Protein AF-A0A2A5RZY7-F1 (afdb_monomer_lite)

pLDDT: mean 92.15, std 7.13, range [59.44, 97.88]

Structure (mmCIF, N/CA/C/O backbone):
data_AF-A0A2A5RZY7-F1
#
_entry.id   AF-A0A2A5RZY7-F1
#
loop_
_atom_site.group_PDB
_atom_site.id
_atom_site.type_symbol
_atom_site.label_atom_id
_atom_site.label_alt_id
_atom_site.label_comp_id
_atom_site.label_asym_id
_atom_site.label_entity_id
_atom_site.label_seq_id
_atom_site.pdbx_PDB_ins_code
_atom_site.Cartn_x
_atom_site.Cartn_y
_atom_site.Cartn_z
_atom_site.occupancy
_atom_site.B_iso_or_equiv
_atom_site.auth_seq_id
_atom_site.auth_comp_id
_atom_site.auth_asym_id
_atom_site.auth_atom_id
_atom_site.pdbx_PDB_model_num
ATOM 1 N N . MET A 1 1 ? -24.611 0.624 14.754 1.00 59.44 1 MET A N 1
ATOM 2 C CA . MET A 1 1 ? -24.189 1.790 13.946 1.00 59.44 1 MET A CA 1
ATOM 3 C C . MET A 1 1 ? -22.667 1.964 13.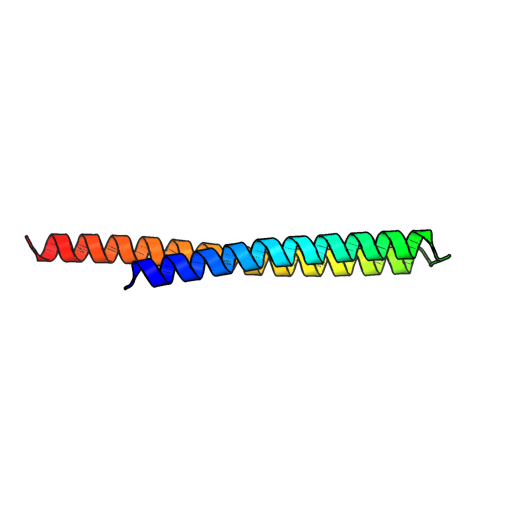936 1.00 59.44 1 MET A C 1
ATOM 5 O O . MET A 1 1 ? -22.127 2.113 12.856 1.00 59.44 1 MET A O 1
ATOM 9 N N . ILE A 1 2 ? -21.960 1.850 15.073 1.00 61.62 2 ILE A N 1
ATOM 10 C CA . ILE A 1 2 ? -20.479 1.910 15.115 1.00 61.62 2 ILE A CA 1
ATOM 11 C C . ILE A 1 2 ? -19.808 0.679 14.464 1.00 61.62 2 ILE A C 1
ATOM 13 O O . ILE A 1 2 ? -18.858 0.847 13.708 1.00 61.62 2 ILE A O 1
ATOM 17 N N . CYS A 1 3 ? -20.334 -0.539 14.671 1.00 71.75 3 CYS A N 1
ATOM 18 C CA . CYS A 1 3 ? -19.770 -1.753 14.053 1.00 71.75 3 CYS A CA 1
ATOM 19 C C . CYS A 1 3 ? -19.839 -1.726 12.518 1.00 71.75 3 CYS A C 1
ATOM 21 O O . CYS A 1 3 ? -18.853 -2.018 11.860 1.00 71.75 3 CYS A O 1
ATOM 23 N N . GLN A 1 4 ? -20.960 -1.256 11.962 1.00 82.94 4 GLN A N 1
ATOM 24 C CA . GLN A 1 4 ? -21.148 -1.139 10.513 1.00 82.94 4 GLN A CA 1
ATOM 25 C C . GLN A 1 4 ? -20.122 -0.197 9.863 1.00 82.94 4 GLN A C 1
ATOM 27 O O . GLN A 1 4 ? -19.674 -0.435 8.749 1.00 82.94 4 GLN A O 1
ATOM 32 N N . GLN A 1 5 ? -19.747 0.888 10.550 1.00 85.25 5 GLN A N 1
ATOM 33 C CA . GLN A 1 5 ? -18.747 1.819 10.029 1.00 85.25 5 GLN A CA 1
ATOM 34 C C . GLN A 1 5 ? -17.349 1.192 10.020 1.00 85.25 5 GLN A C 1
ATOM 36 O O . GLN A 1 5 ? -16.612 1.389 9.062 1.00 85.25 5 GLN A O 1
ATOM 41 N N . LEU A 1 6 ? -16.995 0.426 11.057 1.00 87.19 6 LEU A N 1
ATOM 42 C CA . LEU A 1 6 ? -15.725 -0.301 11.094 1.00 87.19 6 LEU A CA 1
ATOM 43 C C . LEU A 1 6 ? -15.646 -1.378 10.011 1.00 87.19 6 LEU A C 1
ATOM 45 O O . LEU A 1 6 ? -14.614 -1.487 9.360 1.00 87.19 6 LEU A O 1
ATOM 49 N N . GLU A 1 7 ? -16.730 -2.121 9.792 1.00 89.00 7 GLU A N 1
ATOM 50 C CA . GLU A 1 7 ? -16.828 -3.114 8.714 1.00 89.00 7 GLU A CA 1
ATOM 51 C C . GLU A 1 7 ? -16.632 -2.457 7.339 1.00 89.00 7 GLU A C 1
ATOM 53 O O . GLU A 1 7 ? -15.811 -2.907 6.543 1.00 89.00 7 GLU A O 1
ATOM 58 N N . ASN A 1 8 ? -17.311 -1.332 7.088 1.00 91.81 8 ASN A N 1
ATOM 59 C CA . ASN A 1 8 ? -17.156 -0.579 5.842 1.00 91.81 8 ASN A CA 1
ATOM 60 C C . ASN A 1 8 ? -15.726 -0.042 5.658 1.00 91.81 8 ASN A C 1
ATOM 62 O O . ASN A 1 8 ? -15.171 -0.127 4.562 1.00 91.81 8 ASN A O 1
ATOM 66 N N . ASP A 1 9 ? -15.126 0.518 6.713 1.00 91.25 9 ASP A N 1
ATOM 67 C CA . ASP A 1 9 ? -13.754 1.029 6.672 1.00 91.25 9 ASP A CA 1
ATOM 68 C C . ASP A 1 9 ? -12.749 -0.121 6.411 1.00 91.25 9 ASP A C 1
ATOM 70 O O . ASP A 1 9 ? -11.806 0.041 5.633 1.00 91.25 9 ASP A O 1
ATOM 74 N N . GLU A 1 10 ? -12.957 -1.302 7.006 1.00 92.81 10 GLU A N 1
ATOM 75 C CA . GLU A 1 10 ? -12.134 -2.497 6.768 1.00 92.81 10 GLU A CA 1
ATOM 76 C C . GLU A 1 10 ? -12.244 -2.987 5.317 1.00 92.81 10 GLU A C 1
ATOM 78 O O . GLU A 1 10 ? -11.228 -3.275 4.672 1.00 92.81 10 GLU A O 1
ATOM 83 N N . ASP A 1 11 ? -13.458 -3.044 4.773 1.00 95.06 11 ASP A N 1
ATOM 84 C CA . ASP A 1 11 ? -13.696 -3.448 3.387 1.00 95.06 11 ASP A CA 1
ATOM 85 C C . ASP A 1 11 ? -13.072 -2.472 2.385 1.00 95.06 11 ASP A C 1
ATOM 87 O O . ASP A 1 11 ? -12.495 -2.899 1.376 1.00 95.06 11 ASP A O 1
ATOM 91 N N . LEU A 1 12 ? -13.107 -1.169 2.683 1.00 93.81 12 LEU A N 1
ATOM 92 C CA . LEU A 1 12 ? -12.406 -0.151 1.903 1.00 93.81 12 LEU A CA 1
ATOM 93 C C . LEU A 1 12 ? -10.895 -0.395 1.900 1.00 93.81 12 LEU A C 1
ATOM 95 O O . LEU A 1 12 ? -10.292 -0.416 0.827 1.00 93.81 12 LEU A O 1
ATOM 99 N N . VAL A 1 13 ? -10.285 -0.658 3.059 1.00 94.38 13 VAL A N 1
ATOM 100 C CA . VAL A 1 13 ? -8.845 -0.952 3.148 1.00 94.38 13 VAL A CA 1
ATOM 101 C C . VAL A 1 13 ? -8.487 -2.245 2.409 1.00 94.38 13 VAL A C 1
ATOM 103 O O . VAL A 1 13 ? -7.480 -2.290 1.702 1.00 94.38 13 VAL A O 1
ATOM 106 N N . LYS A 1 14 ? -9.323 -3.288 2.477 1.00 94.75 14 LYS A N 1
ATOM 107 C CA . LYS A 1 14 ? -9.137 -4.527 1.694 1.00 94.75 14 LYS A CA 1
ATOM 108 C C . LYS A 1 14 ? -9.264 -4.297 0.189 1.00 94.75 14 LYS A C 1
ATOM 110 O O . LYS A 1 14 ? -8.565 -4.936 -0.598 1.00 94.75 14 LYS A O 1
ATOM 115 N N . SER A 1 15 ? -10.195 -3.446 -0.235 1.00 95.38 15 SER A N 1
ATOM 116 C CA . SER A 1 15 ? -10.372 -3.063 -1.640 1.00 95.38 15 SER A CA 1
ATOM 117 C C . SER A 1 15 ? -9.172 -2.266 -2.155 1.00 95.38 15 SER A C 1
ATOM 119 O O . SER A 1 15 ? -8.599 -2.605 -3.195 1.00 95.38 15 SER A O 1
ATOM 121 N N . PHE A 1 16 ? -8.745 -1.268 -1.380 1.00 93.31 16 PHE A N 1
ATOM 122 C CA . PHE A 1 16 ? -7.561 -0.465 -1.655 1.00 93.31 16 PHE A CA 1
ATOM 123 C C . PHE A 1 16 ? -6.317 -1.346 -1.766 1.00 93.31 16 PHE A C 1
ATOM 125 O O . PHE A 1 16 ? -5.601 -1.245 -2.758 1.00 93.31 16 PHE A O 1
ATOM 132 N N . LYS A 1 17 ? -6.137 -2.291 -0.828 1.00 95.56 17 LYS A N 1
ATOM 133 C CA . LYS A 1 17 ? -5.034 -3.256 -0.853 1.00 95.56 17 LYS A CA 1
ATOM 134 C C . LYS A 1 17 ? -4.977 -4.040 -2.168 1.00 95.56 17 LYS A C 1
ATOM 136 O O . LYS A 1 17 ? -3.958 -4.070 -2.850 1.00 95.56 17 LYS A O 1
ATOM 141 N N . ARG A 1 18 ? -6.094 -4.674 -2.532 1.00 94.69 18 ARG A N 1
ATOM 142 C CA . ARG A 1 18 ? -6.178 -5.497 -3.749 1.00 94.69 18 ARG A CA 1
ATOM 143 C C . ARG A 1 18 ? -5.903 -4.683 -5.008 1.00 94.69 18 ARG A C 1
ATOM 145 O O . ARG A 1 18 ? -5.232 -5.163 -5.914 1.00 94.69 18 ARG A O 1
ATOM 152 N N . THR A 1 19 ? -6.441 -3.468 -5.064 1.00 95.00 19 THR A N 1
ATOM 153 C CA . THR A 1 19 ? -6.269 -2.588 -6.222 1.00 95.00 19 THR A CA 1
ATOM 154 C C . THR A 1 19 ? -4.820 -2.131 -6.330 1.00 95.00 19 THR A C 1
ATOM 156 O O . THR A 1 19 ? -4.210 -2.332 -7.371 1.00 95.00 19 THR A O 1
ATOM 159 N N . GLY A 1 20 ? -4.235 -1.601 -5.254 1.00 93.69 20 GLY A N 1
ATOM 160 C CA . GLY A 1 20 ? -2.858 -1.108 -5.273 1.00 93.69 20 GLY A CA 1
ATOM 161 C C . GLY A 1 20 ? -1.831 -2.195 -5.593 1.00 93.69 20 GLY A C 1
ATOM 162 O O . GLY A 1 20 ? -0.951 -1.971 -6.418 1.00 93.69 20 GLY A O 1
ATOM 163 N N . GLU A 1 21 ? -1.986 -3.401 -5.032 1.00 95.69 21 GLU A N 1
ATOM 164 C CA . GLU A 1 21 ? -1.125 -4.547 -5.370 1.00 95.69 21 GLU A CA 1
ATOM 165 C C . GLU A 1 21 ? -1.207 -4.900 -6.863 1.00 95.69 21 GLU A C 1
ATOM 167 O O . GLU A 1 21 ? -0.179 -5.133 -7.500 1.00 95.69 21 GLU A O 1
ATOM 172 N N . ARG A 1 22 ? -2.416 -4.878 -7.444 1.00 97.19 22 ARG A N 1
ATOM 173 C CA . ARG A 1 22 ? -2.619 -5.145 -8.873 1.00 97.19 22 ARG A CA 1
ATOM 174 C C . ARG A 1 22 ? -1.963 -4.085 -9.757 1.00 97.19 22 ARG A C 1
ATOM 176 O O . ARG A 1 22 ? -1.329 -4.447 -10.744 1.00 97.19 22 ARG A O 1
ATOM 183 N N . GLU A 1 23 ? -2.123 -2.806 -9.425 1.00 96.81 23 GLU A N 1
ATOM 184 C CA . GLU A 1 23 ? -1.566 -1.695 -10.210 1.00 96.81 23 GLU A CA 1
ATOM 185 C C . GLU A 1 23 ? -0.026 -1.699 -10.177 1.00 96.81 23 GLU A C 1
ATOM 187 O O . GLU A 1 23 ? 0.613 -1.535 -11.214 1.00 96.81 23 GLU A O 1
ATOM 192 N N . ILE A 1 24 ? 0.589 -1.985 -9.021 1.00 97.12 24 ILE A N 1
ATOM 193 C CA . ILE A 1 24 ? 2.053 -2.126 -8.904 1.00 97.12 24 ILE A CA 1
ATOM 194 C C . ILE A 1 24 ? 2.555 -3.305 -9.747 1.00 97.12 24 ILE A C 1
ATOM 196 O O . ILE A 1 24 ? 3.529 -3.180 -10.492 1.00 97.12 24 ILE A O 1
ATOM 200 N N . GLU A 1 25 ? 1.883 -4.455 -9.665 1.00 97.19 25 GLU A N 1
ATOM 201 C CA . GLU A 1 25 ? 2.241 -5.628 -10.464 1.00 97.19 25 GLU A CA 1
ATOM 202 C C . GLU A 1 25 ? 2.075 -5.357 -11.970 1.00 97.19 25 GLU A C 1
ATOM 204 O O . GLU A 1 25 ? 2.898 -5.782 -12.785 1.00 97.19 25 GLU A O 1
ATOM 209 N N . GLN A 1 26 ? 1.028 -4.621 -12.353 1.00 97.75 26 GLN A N 1
ATOM 210 C CA . GLN A 1 26 ? 0.813 -4.187 -13.727 1.00 97.75 26 GLN A CA 1
ATOM 211 C C . GLN A 1 26 ? 1.936 -3.263 -14.213 1.00 97.75 26 GLN A C 1
ATOM 213 O O . GLN A 1 26 ? 2.471 -3.515 -15.290 1.00 97.75 26 GLN A O 1
ATOM 218 N N . ALA A 1 27 ? 2.368 -2.287 -13.412 1.00 97.06 27 ALA A N 1
ATOM 219 C CA . ALA A 1 27 ? 3.472 -1.397 -13.769 1.00 97.06 27 ALA A CA 1
ATOM 220 C C . ALA A 1 27 ? 4.778 -2.168 -14.043 1.00 97.06 27 ALA A C 1
ATOM 222 O O . ALA A 1 27 ? 5.463 -1.911 -15.034 1.00 97.06 27 ALA A O 1
ATOM 223 N N . PHE A 1 28 ? 5.106 -3.173 -13.220 1.00 97.44 28 PHE A N 1
ATOM 224 C CA . PHE A 1 28 ? 6.268 -4.032 -13.478 1.00 97.44 28 PHE A CA 1
ATOM 225 C C . PHE A 1 28 ? 6.112 -4.875 -14.747 1.00 97.44 28 PHE A C 1
ATOM 227 O O . PHE A 1 28 ? 7.078 -5.043 -15.494 1.00 97.44 28 PHE A O 1
ATOM 234 N N . ARG A 1 29 ? 4.913 -5.413 -15.006 1.00 97.19 29 ARG A N 1
ATOM 235 C CA . ARG A 1 29 ? 4.636 -6.157 -16.244 1.00 97.19 29 ARG A CA 1
ATOM 236 C C . ARG A 1 29 ? 4.817 -5.276 -17.476 1.00 97.19 29 ARG A C 1
ATOM 238 O O . ARG A 1 29 ? 5.479 -5.701 -18.417 1.00 97.19 29 ARG A O 1
ATOM 245 N N . GLU A 1 30 ? 4.271 -4.067 -17.457 1.00 96.00 30 GLU A N 1
ATOM 246 C CA . GLU A 1 30 ? 4.388 -3.104 -18.553 1.00 96.00 30 GLU A CA 1
ATOM 247 C C . GLU A 1 30 ? 5.844 -2.702 -18.796 1.00 96.00 30 GLU A C 1
ATOM 249 O O . GLU A 1 30 ? 6.289 -2.714 -19.943 1.00 96.00 30 GLU A O 1
ATOM 254 N N . LEU A 1 31 ? 6.617 -2.450 -17.732 1.00 95.25 31 LEU A N 1
ATOM 255 C CA . LEU A 1 31 ? 8.046 -2.159 -17.848 1.00 95.25 31 LEU A CA 1
ATOM 256 C C . LEU A 1 31 ? 8.824 -3.328 -18.471 1.00 95.25 31 LEU A C 1
ATOM 258 O O . LEU A 1 31 ? 9.640 -3.109 -19.362 1.00 95.25 31 LEU A O 1
ATOM 262 N N . ASN A 1 32 ? 8.546 -4.567 -18.053 1.00 93.81 32 ASN A N 1
ATOM 263 C CA . ASN A 1 32 ? 9.199 -5.750 -18.623 1.00 93.81 32 ASN A CA 1
ATOM 264 C 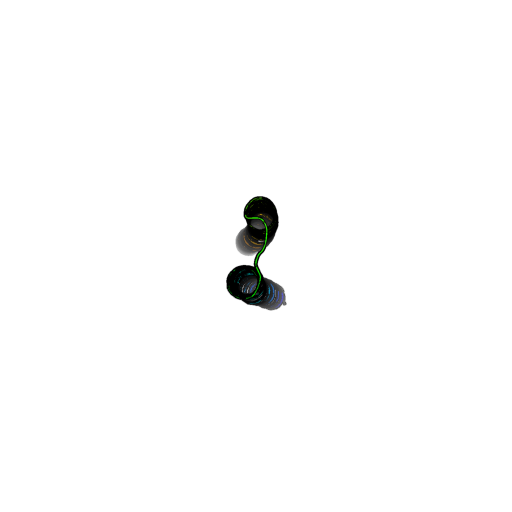C . ASN A 1 32 ? 8.841 -5.944 -20.109 1.00 93.81 32 ASN A C 1
ATOM 266 O O . ASN A 1 32 ? 9.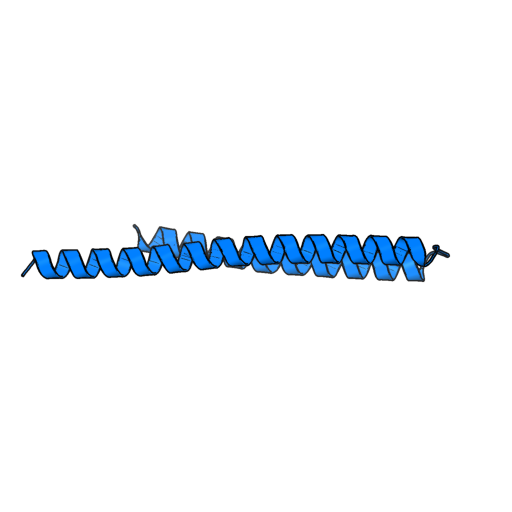708 -6.287 -20.908 1.00 93.81 32 ASN A O 1
ATOM 270 N N . ILE A 1 33 ? 7.580 -5.719 -20.498 1.00 94.38 33 ILE A N 1
ATOM 271 C CA . ILE A 1 33 ? 7.147 -5.783 -21.905 1.00 94.38 33 ILE A CA 1
ATOM 272 C C . ILE A 1 33 ? 7.835 -4.685 -22.724 1.00 94.38 33 ILE A C 1
ATOM 274 O O . ILE A 1 33 ? 8.280 -4.931 -23.845 1.00 94.38 33 ILE A O 1
ATOM 278 N N . PHE A 1 34 ? 7.933 -3.476 -22.171 1.00 92.12 34 PHE A N 1
ATOM 279 C CA . PHE A 1 34 ? 8.612 -2.355 -22.810 1.00 92.12 34 PHE A CA 1
ATOM 280 C C . PHE A 1 34 ? 10.097 -2.653 -23.048 1.00 92.12 34 PHE A C 1
ATOM 282 O O . PHE A 1 34 ? 10.568 -2.453 -24.165 1.00 92.12 34 PHE A O 1
ATOM 289 N N . GLU A 1 35 ? 10.790 -3.196 -22.043 1.00 92.62 35 GLU A N 1
ATOM 290 C CA . GLU A 1 35 ? 12.196 -3.620 -22.110 1.00 92.62 35 GLU A CA 1
ATOM 291 C C . GLU A 1 35 ? 12.428 -4.743 -23.136 1.00 92.62 35 GLU A C 1
ATOM 293 O O . GLU A 1 35 ? 13.440 -4.748 -23.824 1.00 92.62 35 GLU A O 1
ATOM 298 N N . GLN A 1 36 ? 11.485 -5.678 -23.289 1.00 91.12 36 GLN A N 1
ATOM 299 C CA . GLN A 1 36 ? 11.596 -6.769 -24.268 1.00 91.12 36 GLN A CA 1
ATOM 300 C C . GLN A 1 36 ? 11.353 -6.324 -25.715 1.00 91.12 36 GLN A C 1
ATOM 302 O O . GLN A 1 36 ? 11.947 -6.878 -26.639 1.00 91.12 36 GLN A O 1
ATOM 307 N N . ASN A 1 37 ? 10.451 -5.364 -25.923 1.00 92.19 37 ASN A N 1
ATOM 308 C CA . ASN A 1 37 ? 10.004 -4.962 -27.259 1.00 92.19 37 ASN A CA 1
ATOM 309 C C . ASN A 1 37 ? 10.819 -3.815 -27.867 1.00 92.19 37 ASN A C 1
ATOM 311 O O . ASN A 1 37 ? 10.639 -3.505 -29.044 1.00 92.19 37 ASN A O 1
ATOM 315 N N . ASN A 1 38 ? 11.672 -3.160 -27.081 1.00 87.62 38 ASN A N 1
ATOM 316 C CA . ASN A 1 38 ? 12.396 -1.967 -27.495 1.00 87.62 38 ASN A CA 1
ATOM 317 C C . ASN A 1 38 ? 13.873 -2.087 -27.105 1.00 87.62 38 ASN A C 1
ATOM 319 O O . ASN A 1 38 ? 14.199 -2.599 -26.040 1.00 87.62 38 ASN A O 1
ATOM 323 N N . ASP A 1 39 ? 14.761 -1.557 -27.944 1.00 86.75 39 ASP A N 1
ATOM 324 C CA . ASP A 1 39 ? 16.180 -1.406 -27.611 1.00 86.75 39 ASP A CA 1
ATOM 325 C C . ASP A 1 39 ? 16.356 -0.154 -26.737 1.00 86.75 39 ASP A C 1
ATOM 327 O O . ASP A 1 39 ? 16.619 0.950 -27.220 1.00 86.75 39 ASP A O 1
ATOM 331 N N . VAL A 1 40 ? 16.045 -0.302 -25.447 1.00 86.25 40 VAL A N 1
ATOM 332 C CA . VAL A 1 40 ? 16.042 0.788 -24.462 1.00 86.25 40 VAL A CA 1
ATOM 333 C C . VAL A 1 40 ? 17.351 0.770 -23.694 1.00 86.25 40 VAL A C 1
ATOM 335 O O . VAL A 1 40 ? 17.810 -0.285 -23.261 1.00 86.25 40 VAL A O 1
ATOM 338 N N . ASP A 1 41 ? 17.912 1.954 -23.453 1.00 92.00 41 ASP A N 1
ATOM 339 C CA . ASP A 1 41 ? 19.052 2.114 -22.553 1.00 92.00 41 ASP A CA 1
ATOM 340 C C . ASP A 1 41 ? 18.739 1.486 -21.172 1.00 92.00 41 ASP A C 1
ATOM 342 O O . ASP A 1 41 ? 17.787 1.919 -20.504 1.00 92.00 41 ASP A O 1
ATOM 346 N N . PRO A 1 42 ? 19.537 0.506 -20.704 1.00 89.31 42 PRO A N 1
ATOM 347 C CA . PRO A 1 42 ? 19.360 -0.123 -19.397 1.00 89.31 42 PRO A CA 1
ATOM 348 C C . PRO A 1 42 ? 19.322 0.862 -18.218 1.00 89.31 42 PRO A C 1
ATOM 350 O O . PRO A 1 42 ? 18.724 0.571 -17.178 1.00 89.31 42 PRO A O 1
ATOM 353 N N . ALA A 1 43 ? 19.942 2.040 -18.346 1.00 93.69 43 ALA A N 1
ATOM 354 C CA . ALA A 1 43 ? 19.877 3.082 -17.326 1.00 93.69 43 ALA A CA 1
ATOM 355 C C . ALA A 1 43 ? 18.453 3.641 -17.166 1.00 93.69 43 ALA A C 1
ATOM 357 O O . ALA A 1 43 ? 18.014 3.905 -16.044 1.00 93.69 43 ALA A O 1
ATOM 358 N N . ILE A 1 44 ? 17.709 3.773 -18.269 1.00 92.44 44 ILE A N 1
ATOM 359 C CA . ILE A 1 44 ? 16.331 4.278 -18.270 1.00 92.44 44 ILE A CA 1
ATOM 360 C C . ILE A 1 44 ? 15.394 3.255 -17.626 1.00 92.44 44 ILE A C 1
ATOM 362 O O . ILE A 1 44 ? 14.609 3.615 -16.748 1.00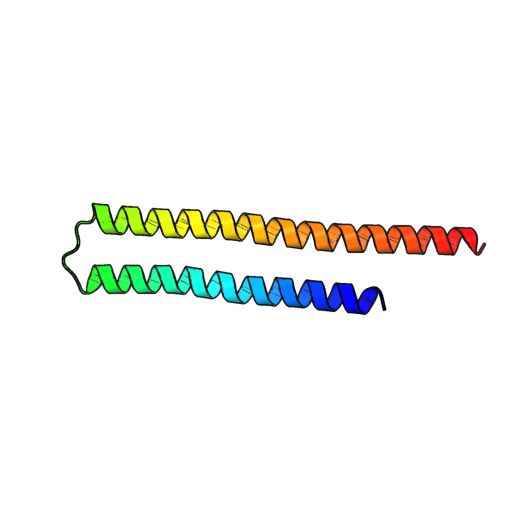 92.44 44 ILE A O 1
ATOM 366 N N . THR A 1 45 ? 15.491 1.979 -18.008 1.00 93.69 45 THR A N 1
ATOM 367 C CA . THR A 1 45 ? 14.648 0.920 -17.423 1.00 93.69 45 THR A CA 1
ATOM 368 C C . THR A 1 45 ? 14.951 0.720 -15.939 1.00 93.69 45 THR A C 1
ATOM 370 O O . THR A 1 45 ? 14.031 0.543 -15.139 1.00 93.69 45 THR A O 1
ATOM 373 N N . THR A 1 46 ? 16.221 0.838 -15.538 1.00 94.75 46 THR A N 1
ATOM 374 C CA . THR A 1 46 ? 16.629 0.823 -14.126 1.00 94.75 46 THR A CA 1
ATOM 375 C C . THR A 1 46 ? 15.999 1.976 -13.351 1.00 94.75 46 THR A C 1
ATOM 377 O O . THR A 1 46 ? 15.442 1.753 -12.274 1.00 94.75 46 THR A O 1
ATOM 380 N N . TRP A 1 47 ? 16.043 3.196 -13.894 1.00 96.00 47 TRP A N 1
ATOM 381 C CA . TRP A 1 47 ? 15.414 4.358 -13.270 1.00 96.00 47 TRP A CA 1
ATOM 382 C C . TRP A 1 47 ? 13.895 4.177 -13.131 1.00 96.00 47 TRP A C 1
ATOM 384 O O . TRP A 1 47 ? 13.361 4.343 -12.036 1.00 96.00 47 TRP A O 1
ATOM 394 N N . MET A 1 48 ? 13.203 3.730 -14.184 1.00 95.50 48 MET A N 1
ATOM 395 C CA . MET A 1 48 ? 11.761 3.446 -14.126 1.00 95.50 48 MET A CA 1
ATOM 396 C C . MET A 1 48 ? 11.430 2.398 -13.059 1.00 95.50 48 MET A C 1
ATOM 398 O O . MET A 1 48 ? 10.488 2.567 -12.287 1.00 95.50 48 MET A O 1
ATOM 402 N N . ARG A 1 49 ? 12.238 1.337 -12.960 1.00 96.75 49 ARG A N 1
ATOM 403 C CA . ARG A 1 49 ? 12.071 0.292 -11.943 1.00 96.75 49 ARG A CA 1
ATOM 404 C C . ARG A 1 49 ? 12.204 0.857 -10.526 1.00 96.75 49 ARG A C 1
ATOM 406 O O . ARG A 1 49 ? 11.427 0.486 -9.651 1.00 96.75 49 ARG A O 1
ATOM 413 N N . GLN A 1 50 ? 13.154 1.766 -10.300 1.00 97.56 50 GLN A N 1
ATOM 414 C CA . GLN A 1 50 ? 13.312 2.454 -9.015 1.00 97.56 50 GLN A CA 1
ATOM 415 C C . GLN A 1 50 ? 12.105 3.335 -8.673 1.00 97.56 50 GLN A C 1
ATOM 417 O O . GLN A 1 50 ? 11.678 3.342 -7.522 1.00 97.56 50 GLN A O 1
ATOM 422 N N . GLU A 1 51 ? 11.526 4.041 -9.644 1.00 97.62 51 GLU A N 1
ATOM 423 C CA . GLU A 1 51 ? 10.322 4.851 -9.411 1.00 97.62 51 GLU A CA 1
ATOM 424 C C . GLU A 1 51 ? 9.091 3.993 -9.075 1.00 97.62 51 GLU A C 1
ATOM 426 O O . GLU A 1 51 ? 8.304 4.361 -8.196 1.00 97.62 51 GLU A O 1
ATOM 431 N N . ILE A 1 52 ? 8.953 2.812 -9.692 1.00 97.25 52 ILE A N 1
ATOM 432 C CA . ILE A 1 52 ? 7.910 1.846 -9.312 1.00 97.25 52 ILE A CA 1
ATOM 433 C C . ILE A 1 52 ? 8.119 1.381 -7.863 1.00 97.25 52 ILE A C 1
ATOM 435 O O . ILE A 1 52 ? 7.163 1.378 -7.089 1.00 97.25 52 ILE A O 1
ATOM 439 N N . TYR A 1 53 ? 9.355 1.062 -7.456 1.00 97.88 53 TYR A N 1
ATOM 440 C CA . TYR A 1 53 ? 9.645 0.692 -6.063 1.00 97.88 53 TYR A CA 1
ATOM 441 C C . TYR A 1 53 ? 9.332 1.814 -5.069 1.00 97.88 53 TYR A C 1
ATOM 443 O O . TYR A 1 53 ? 8.675 1.561 -4.065 1.00 97.88 53 TYR A O 1
ATOM 451 N N . LYS A 1 54 ? 9.709 3.065 -5.360 1.00 97.75 54 LYS A N 1
ATOM 452 C CA . LYS A 1 54 ? 9.359 4.212 -4.498 1.00 97.75 54 LYS A CA 1
ATOM 453 C C . LYS A 1 54 ? 7.849 4.364 -4.336 1.00 97.75 54 LYS A C 1
ATOM 455 O O . LYS A 1 54 ? 7.361 4.655 -3.247 1.00 97.75 54 LYS A O 1
ATOM 460 N N . THR A 1 55 ? 7.110 4.158 -5.424 1.00 96.25 55 THR A N 1
ATOM 461 C CA . THR A 1 55 ? 5.645 4.196 -5.408 1.00 96.25 55 THR A CA 1
ATOM 462 C C . THR A 1 55 ? 5.077 3.053 -4.567 1.00 96.25 55 THR A C 1
ATOM 464 O O . THR A 1 55 ? 4.167 3.277 -3.771 1.00 96.25 55 THR A O 1
ATOM 467 N N . GLN A 1 56 ? 5.635 1.845 -4.691 1.00 97.50 56 GLN A N 1
ATOM 468 C CA . GLN A 1 56 ? 5.273 0.692 -3.866 1.00 97.50 56 GLN A CA 1
ATOM 469 C C . GLN A 1 56 ? 5.539 0.942 -2.376 1.00 97.50 56 GLN A C 1
ATOM 471 O O . GLN A 1 56 ? 4.691 0.608 -1.551 1.00 97.50 56 GLN A O 1
ATOM 476 N N . ASP A 1 57 ? 6.668 1.556 -2.027 1.00 97.81 57 ASP A N 1
ATOM 477 C CA . ASP A 1 57 ? 7.007 1.885 -0.642 1.00 97.81 57 ASP A CA 1
ATOM 478 C C . ASP A 1 57 ? 6.023 2.903 -0.054 1.00 97.81 57 ASP A C 1
ATOM 480 O O . ASP A 1 57 ? 5.409 2.637 0.981 1.00 97.81 57 ASP A O 1
ATOM 484 N N . ALA A 1 58 ? 5.772 4.014 -0.754 1.00 96.50 58 ALA A N 1
ATOM 485 C CA . ALA A 1 58 ? 4.802 5.026 -0.323 1.00 96.50 58 ALA A CA 1
ATOM 486 C C . ALA A 1 58 ? 3.376 4.454 -0.187 1.00 96.50 58 ALA A C 1
ATOM 488 O O . ALA A 1 58 ? 2.623 4.790 0.737 1.00 96.50 58 ALA A O 1
ATOM 489 N N . TYR A 1 59 ? 3.002 3.552 -1.095 1.00 96.19 59 TYR A N 1
ATOM 490 C CA . TYR A 1 59 ? 1.745 2.820 -1.029 1.00 96.19 59 TYR A CA 1
ATOM 491 C C . TYR A 1 59 ? 1.671 1.917 0.212 1.00 96.19 59 TYR A C 1
ATOM 493 O O . TYR A 1 59 ? 0.680 1.963 0.944 1.00 96.19 59 TYR A O 1
ATOM 501 N N . ASN A 1 60 ? 2.719 1.133 0.482 1.00 97.00 60 ASN A N 1
ATOM 502 C CA . ASN A 1 60 ? 2.788 0.245 1.642 1.00 97.00 60 ASN A CA 1
ATOM 503 C C . ASN A 1 60 ? 2.730 1.025 2.962 1.00 97.00 60 ASN A C 1
ATOM 505 O O . ASN A 1 60 ? 2.051 0.598 3.898 1.00 97.00 60 ASN A O 1
ATOM 509 N N . GLU A 1 61 ? 3.395 2.180 3.035 1.00 97.12 61 GLU A N 1
ATOM 510 C CA . GLU A 1 61 ? 3.321 3.080 4.190 1.00 97.12 61 GLU A CA 1
ATOM 511 C C . GLU A 1 61 ? 1.891 3.574 4.427 1.00 97.12 61 GLU A C 1
ATOM 513 O O . GLU A 1 61 ? 1.379 3.490 5.547 1.00 97.12 61 GLU A O 1
ATOM 518 N N . THR A 1 62 ? 1.219 4.023 3.365 1.00 95.25 62 THR A N 1
ATOM 519 C CA . THR A 1 62 ? -0.168 4.504 3.427 1.00 95.25 62 THR A CA 1
ATOM 520 C C . THR A 1 62 ? -1.124 3.391 3.858 1.00 95.25 62 THR A C 1
ATOM 522 O O . THR A 1 62 ? -1.941 3.581 4.761 1.00 95.25 62 THR A O 1
ATOM 525 N N . LEU A 1 63 ? -0.996 2.201 3.262 1.00 96.25 63 LEU A N 1
ATOM 526 C CA . L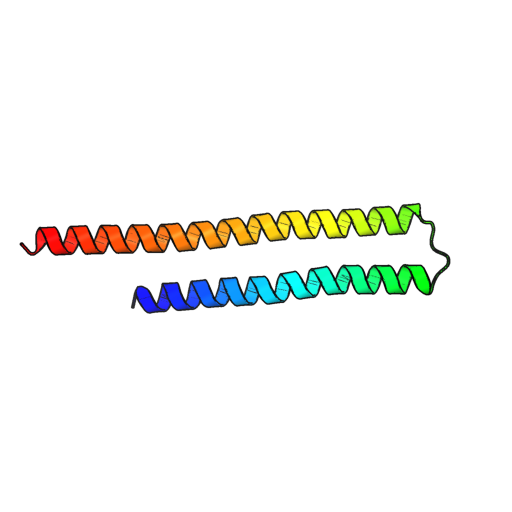EU A 1 63 ? -1.798 1.034 3.622 1.00 96.25 63 LEU A CA 1
ATOM 527 C C . LEU A 1 63 ? -1.590 0.651 5.094 1.00 96.25 63 LEU A C 1
ATOM 529 O O . LEU A 1 63 ? -2.559 0.416 5.819 1.00 96.25 63 LEU A O 1
ATOM 533 N N . GLY A 1 64 ? -0.336 0.623 5.548 1.00 96.69 64 GLY A N 1
ATOM 534 C CA . GLY A 1 64 ? 0.005 0.323 6.935 1.00 96.69 64 GLY A CA 1
ATOM 535 C C . GLY A 1 64 ? -0.547 1.360 7.916 1.00 96.69 64 GLY A C 1
ATOM 536 O O . GLY A 1 64 ? -1.011 0.994 8.998 1.00 96.69 64 GLY A O 1
ATOM 537 N N . TYR A 1 65 ? -0.541 2.642 7.548 1.00 97.00 65 TYR A N 1
ATOM 538 C CA . TYR A 1 65 ? -1.134 3.710 8.352 1.00 97.00 65 TYR A CA 1
ATOM 539 C C . TYR A 1 65 ? -2.648 3.525 8.528 1.00 97.00 65 TYR A C 1
ATOM 541 O O . TYR A 1 65 ? -3.138 3.526 9.661 1.00 97.00 65 TYR A O 1
ATOM 549 N N . GLU A 1 66 ? -3.389 3.295 7.441 1.00 94.56 66 GLU A N 1
AT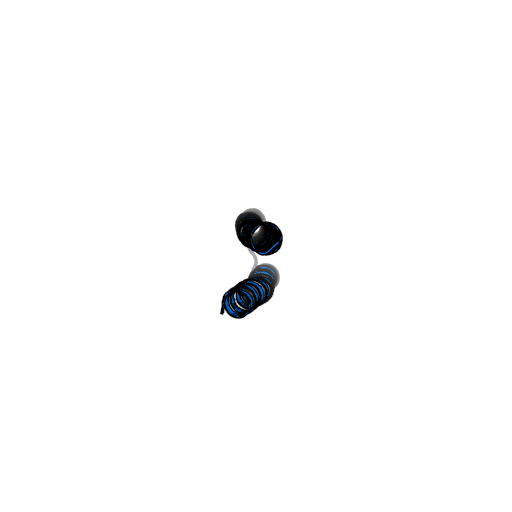OM 550 C CA . GLU A 1 66 ? -4.846 3.115 7.514 1.00 94.56 66 GLU A CA 1
ATOM 551 C C . GLU A 1 66 ? -5.239 1.834 8.271 1.00 94.56 66 GLU A C 1
ATOM 553 O O . GLU A 1 66 ? -6.184 1.844 9.062 1.00 94.56 66 GLU A O 1
ATOM 558 N N . GLN A 1 67 ? -4.466 0.751 8.133 1.00 94.56 67 GLN A N 1
ATOM 559 C CA . GLN A 1 67 ? -4.664 -0.468 8.928 1.00 94.56 67 GLN A CA 1
ATOM 560 C C . GLN A 1 67 ? -4.467 -0.225 10.429 1.00 94.56 67 GLN A C 1
ATOM 562 O O . GLN A 1 67 ? -5.295 -0.645 11.238 1.00 94.56 67 GLN A O 1
ATOM 567 N N . LYS A 1 68 ? -3.403 0.488 10.821 1.00 96.19 68 LYS A N 1
ATOM 568 C CA . LYS A 1 68 ? -3.157 0.837 12.232 1.00 96.19 68 LYS A CA 1
ATOM 569 C C . LYS A 1 68 ? -4.269 1.708 12.804 1.00 96.19 68 LYS A C 1
ATOM 571 O O . LYS A 1 68 ? -4.707 1.491 13.929 1.00 96.19 68 LYS A O 1
ATOM 576 N N . LYS A 1 69 ? -4.756 2.670 12.023 1.00 94.12 69 LYS A N 1
ATOM 577 C CA . LYS A 1 69 ? -5.868 3.541 12.412 1.00 94.12 69 LYS A CA 1
ATOM 578 C C . LYS A 1 69 ? -7.159 2.753 12.650 1.00 94.12 69 LYS A C 1
ATOM 580 O O . LYS A 1 69 ? -7.877 3.050 13.602 1.00 94.12 69 LYS A O 1
ATOM 585 N N . LEU A 1 70 ? -7.450 1.750 11.819 1.00 92.94 70 LEU A N 1
ATOM 586 C CA . LEU A 1 70 ? -8.591 0.854 12.026 1.00 92.94 70 LEU A CA 1
ATOM 587 C C . LEU A 1 70 ? -8.467 0.041 13.315 1.00 92.94 70 LEU A C 1
ATOM 589 O O . LEU A 1 70 ? -9.427 -0.023 14.082 1.00 92.94 70 LEU A O 1
ATOM 593 N N . LEU A 1 71 ? -7.286 -0.526 13.575 1.00 91.75 71 LEU A N 1
ATOM 594 C CA . LEU A 1 71 ? -7.013 -1.262 14.812 1.00 91.75 71 LEU A CA 1
ATOM 595 C C . LEU A 1 71 ? -7.205 -0.373 16.044 1.00 91.75 71 LEU A C 1
ATOM 597 O O . LEU A 1 71 ? -7.905 -0.770 16.971 1.00 91.75 71 LEU A O 1
ATOM 601 N N . GLN A 1 72 ? -6.688 0.858 16.014 1.00 93.50 72 GLN A N 1
ATOM 602 C CA . GLN A 1 72 ? -6.866 1.804 17.116 1.00 93.50 72 GLN A CA 1
ATOM 603 C C . GLN A 1 72 ? -8.347 2.107 17.378 1.00 93.50 72 GLN A C 1
ATOM 605 O O . GLN A 1 72 ? -8.792 2.059 18.520 1.00 93.50 72 GLN A O 1
ATOM 610 N N . LYS A 1 73 ? -9.145 2.358 16.329 1.00 91.88 73 LYS A N 1
ATOM 611 C CA . LYS A 1 73 ? -10.594 2.578 16.485 1.00 91.88 73 LYS A CA 1
ATOM 612 C C . LYS A 1 73 ? -11.299 1.369 17.109 1.00 91.88 73 LYS A C 1
ATOM 614 O O . LYS A 1 73 ? -12.266 1.539 17.852 1.00 91.88 73 LYS A O 1
ATOM 619 N N . LEU A 1 74 ? -10.865 0.153 16.776 1.00 89.94 74 LEU A N 1
ATOM 620 C CA . LEU A 1 74 ? -11.426 -1.075 17.336 1.00 89.94 74 LEU A CA 1
ATOM 621 C C . LEU A 1 74 ? -11.103 -1.203 18.832 1.00 89.94 74 LEU A C 1
ATOM 623 O O . LEU A 1 74 ? -12.009 -1.472 19.621 1.00 89.94 74 LEU A O 1
ATOM 627 N N . GLU A 1 75 ? -9.858 -0.931 19.225 1.00 91.69 75 GLU A N 1
ATOM 628 C CA . GLU A 1 75 ? -9.442 -0.888 20.633 1.00 91.69 75 GLU A CA 1
ATOM 629 C C . GLU A 1 75 ? -10.203 0.186 21.424 1.00 91.69 75 GLU A C 1
ATOM 631 O O . GLU A 1 75 ? -10.717 -0.085 22.512 1.00 91.69 75 GLU A O 1
ATOM 636 N N . ASP A 1 76 ? -10.339 1.390 20.864 1.00 91.81 76 ASP A N 1
ATOM 637 C CA . ASP A 1 76 ? -11.057 2.499 21.497 1.00 91.81 76 ASP A CA 1
ATOM 638 C C . ASP A 1 76 ? -12.533 2.141 21.739 1.00 91.81 76 ASP A C 1
ATOM 640 O O . ASP A 1 76 ? -13.076 2.392 22.820 1.00 91.81 76 ASP A O 1
ATOM 644 N N . ASN A 1 77 ? -13.175 1.492 20.762 1.00 88.56 77 ASN A N 1
ATOM 645 C CA . ASN A 1 77 ? -14.553 1.017 20.887 1.00 88.56 77 ASN A CA 1
ATOM 646 C C . ASN A 1 77 ? -14.703 -0.056 21.971 1.00 88.56 77 ASN A C 1
ATOM 648 O O . ASN A 1 77 ? -15.687 -0.048 22.717 1.00 88.56 77 ASN A O 1
ATOM 652 N N . GLU A 1 78 ? -13.740 -0.973 22.084 1.00 90.50 78 GLU A N 1
ATOM 653 C CA . GLU A 1 78 ? -13.742 -1.986 23.138 1.00 90.50 78 GLU A CA 1
ATOM 654 C C . GLU A 1 78 ? -13.607 -1.342 24.527 1.00 90.50 78 GLU A C 1
ATOM 656 O O . GLU A 1 78 ? -14.347 -1.683 25.457 1.00 90.50 78 GLU A O 1
ATOM 661 N N . GLN A 1 79 ? -12.697 -0.376 24.674 1.00 92.00 79 GLN A N 1
ATOM 662 C CA . GLN A 1 79 ? -12.518 0.352 25.928 1.00 92.00 79 GLN A CA 1
ATOM 663 C C . GLN A 1 79 ? -13.775 1.132 26.319 1.00 92.00 79 GLN A C 1
ATOM 665 O O . GLN A 1 79 ? -14.187 1.082 27.481 1.00 92.00 79 GLN A O 1
ATOM 670 N N . ASP A 1 80 ? -14.403 1.827 25.370 1.00 91.19 80 ASP A N 1
ATOM 671 C CA . ASP A 1 80 ? -15.646 2.564 25.608 1.00 91.19 80 ASP A CA 1
ATOM 672 C C . ASP A 1 80 ? -16.779 1.621 26.044 1.00 91.19 80 ASP A C 1
ATOM 674 O O . ASP A 1 80 ? -17.486 1.890 27.019 1.00 91.19 80 ASP A O 1
ATOM 678 N N . TYR A 1 81 ? -16.897 0.454 25.403 1.00 88.19 81 TYR A N 1
ATOM 679 C CA . TYR A 1 81 ? -17.855 -0.576 25.804 1.00 88.19 81 TYR A CA 1
ATOM 680 C C . TYR A 1 81 ? -17.609 -1.077 27.237 1.00 88.19 81 TYR A C 1
ATOM 682 O O . TYR A 1 81 ? -18.537 -1.116 28.050 1.00 88.19 81 TYR A O 1
ATOM 690 N N . ARG A 1 82 ? -16.355 -1.389 27.593 1.00 91.62 82 ARG A N 1
ATOM 691 C CA . ARG A 1 82 ? -15.976 -1.812 28.956 1.00 91.62 82 ARG A CA 1
ATOM 692 C C . ARG A 1 82 ? -16.282 -0.733 30.004 1.00 91.62 82 ARG A C 1
ATOM 694 O O . ARG A 1 82 ? -16.771 -1.056 31.091 1.00 91.62 82 ARG A O 1
ATOM 701 N N . ARG A 1 83 ? -16.035 0.545 29.691 1.00 92.94 83 ARG A N 1
ATOM 702 C CA . ARG A 1 83 ? -16.372 1.679 30.573 1.00 92.94 83 ARG A CA 1
ATOM 703 C C . ARG A 1 83 ? -17.877 1.778 30.801 1.00 92.94 83 ARG A C 1
ATOM 705 O O . ARG A 1 83 ? -18.299 1.852 31.953 1.00 92.94 83 ARG A O 1
ATOM 712 N N . LYS A 1 84 ? -18.681 1.702 29.737 1.00 91.75 84 LYS A N 1
ATOM 713 C CA . LYS A 1 84 ? -20.151 1.728 29.834 1.00 91.75 84 LYS A CA 1
ATOM 714 C C . LYS A 1 84 ? -20.693 0.571 30.668 1.00 91.75 84 LYS A C 1
ATOM 716 O O . LYS A 1 84 ? -21.530 0.799 31.532 1.00 91.75 84 LYS A O 1
ATOM 721 N N . LEU A 1 85 ? -20.173 -0.645 30.483 1.00 90.44 85 LEU A N 1
ATOM 722 C CA . LEU A 1 85 ? -20.557 -1.799 31.308 1.00 90.44 85 LEU A CA 1
ATOM 723 C C . LEU A 1 85 ? -20.251 -1.596 32.795 1.00 90.44 85 LEU A C 1
ATOM 725 O O . LEU A 1 85 ? -21.019 -2.035 33.646 1.00 90.44 85 LEU A O 1
ATOM 729 N N . THR A 1 86 ? -19.133 -0.941 33.105 1.00 91.06 86 THR A N 1
ATOM 730 C CA . THR A 1 86 ? -18.738 -0.658 34.489 1.00 91.06 86 THR A CA 1
ATOM 731 C C . THR A 1 86 ? -19.650 0.392 35.124 1.00 91.06 86 THR A C 1
ATOM 733 O O . THR A 1 86 ? -19.988 0.259 36.288 1.00 91.06 86 THR A O 1
ATOM 736 N N . GLN A 1 87 ? -20.083 1.401 34.363 1.00 88.12 87 GLN A N 1
ATOM 737 C CA . GLN A 1 87 ? -21.003 2.452 34.826 1.00 88.12 87 GLN A CA 1
ATOM 738 C C . GLN A 1 87 ? -22.457 1.980 34.992 1.00 88.12 87 GLN A C 1
ATOM 740 O O . GLN A 1 87 ? -23.242 2.648 35.656 1.00 88.12 87 GLN A O 1
ATOM 745 N N . MET A 1 88 ? -22.829 0.863 34.361 1.00 84.12 88 MET A N 1
ATOM 746 C CA . MET A 1 88 ? -24.151 0.240 34.506 1.00 84.12 88 MET A CA 1
ATOM 747 C C . MET A 1 88 ? -24.244 -0.720 35.704 1.00 84.12 88 MET A C 1
ATOM 749 O O . MET A 1 88 ? -25.326 -1.249 35.960 1.00 84.12 88 MET A O 1
ATOM 753 N N . ARG A 1 89 ? -23.130 -0.981 36.397 1.00 61.69 89 ARG A N 1
ATOM 754 C CA . ARG A 1 89 ? -23.077 -1.747 37.650 1.00 61.69 89 ARG A CA 1
ATOM 755 C C . ARG A 1 89 ? -23.073 -0.808 38.845 1.00 61.69 89 ARG A C 1
ATOM 757 O O . ARG A 1 89 ? -23.685 -1.203 39.859 1.00 61.69 89 ARG A O 1
#

Foldseek 3Di:
DLVVVLVVLVVVLVVLVVVLVVVLVVQVVVLVVPVVVDPDDPVVSVVSVVVSVVVVVVSVVVSVVSVVVSVVSVVVVVVVVVVVVVVVD

Radius of gyration: 21.06 Å; chains: 1; bounding box: 44×12×65 Å

Organism: NCBI:txid1364

Sequence (89 aa):
MICQQLENDEDLVKSFKRTGEREIEQAFRELNIFEQNNDVDPAITTWMRQEIYKTQDAYNETLGYEQKKLLQKLEDNEQDYRRKLTQMR

Secondary structure (DSSP, 8-state):
-HHHHHHHHHHHHHHHHHHHHHHHHHHHHHHHHHHHHS---HHHHHHHHHHHHHHHHHHHHHHHHHHHHHHHHHHHHHHHHHHHHHHT-